Protein AF-A0A6L3XXU3-F1 (afdb_monomer_lite)

Secondary structure (DSSP, 8-state):
--GGGSGGGSPPGGGTTGGGS-HHHHHHHHHHHHHHHHHHHHHTHHHHHHHHHHHHHHHHTT-------SHHHHHHHHHHHHHHHHHH-PPTT--

Structure (mmCIF, N/CA/C/O backbone):
data_AF-A0A6L3XXU3-F1
#
_entry.id   AF-A0A6L3XXU3-F1
#
loop_
_atom_site.group_PDB
_atom_site.id
_atom_site.type_symbol
_atom_site.label_atom_id
_atom_site.label_alt_id
_atom_site.label_comp_id
_atom_site.label_asym_id
_atom_site.label_entity_id
_atom_site.label_seq_id
_atom_site.pdbx_PDB_ins_code
_atom_site.Cartn_x
_atom_site.Cartn_y
_atom_site.Cartn_z
_atom_site.occupancy
_atom_site.B_iso_or_equiv
_atom_site.auth_seq_id
_atom_site.auth_comp_id
_atom_site.auth_asym_id
_atom_site.auth_atom_id
_atom_site.pdbx_PDB_model_num
ATOM 1 N N . MET A 1 1 ? -17.475 1.800 -21.961 1.00 75.56 1 MET A N 1
ATOM 2 C CA . MET A 1 1 ? -16.219 2.279 -21.343 1.00 75.56 1 MET A CA 1
ATOM 3 C C . MET A 1 1 ? -15.072 1.811 -22.224 1.00 75.56 1 MET A C 1
ATOM 5 O O . MET A 1 1 ? -15.093 0.654 -22.620 1.00 75.56 1 MET A O 1
ATOM 9 N N . ASN A 1 2 ? -14.147 2.692 -22.604 1.00 90.75 2 ASN A N 1
ATOM 10 C CA . ASN A 1 2 ? -12.963 2.307 -23.375 1.00 90.75 2 ASN A CA 1
ATOM 11 C C . ASN A 1 2 ? -11.854 1.918 -22.387 1.00 90.75 2 ASN A C 1
ATOM 13 O O . ASN A 1 2 ? -11.412 2.765 -21.617 1.00 90.75 2 ASN A O 1
ATOM 17 N N . LEU A 1 3 ? -11.436 0.650 -22.375 1.00 92.31 3 LEU A N 1
ATOM 18 C CA . LEU A 1 3 ? -10.395 0.183 -21.450 1.00 92.31 3 LEU A CA 1
ATOM 19 C C . LEU A 1 3 ? -9.056 0.883 -21.708 1.00 92.31 3 LEU A C 1
ATOM 21 O O . LEU A 1 3 ? -8.383 1.270 -20.764 1.00 92.31 3 LEU A O 1
ATOM 25 N N . GLY A 1 4 ? -8.720 1.152 -22.973 1.00 91.00 4 GLY A N 1
ATOM 26 C CA . GLY A 1 4 ? -7.443 1.765 -23.349 1.00 91.00 4 GLY A CA 1
ATOM 27 C C . GLY A 1 4 ? -7.268 3.220 -22.902 1.00 91.00 4 GLY A C 1
ATOM 28 O O . GLY A 1 4 ? -6.172 3.755 -23.022 1.00 91.00 4 GLY A O 1
ATOM 29 N N . SER A 1 5 ? -8.322 3.873 -22.396 1.00 91.94 5 SER A N 1
ATOM 30 C CA . SER A 1 5 ? -8.216 5.204 -21.780 1.00 91.94 5 SER A CA 1
ATOM 31 C C . SER A 1 5 ? -8.001 5.166 -20.264 1.00 91.94 5 SER A C 1
ATOM 33 O O . SER A 1 5 ? -7.825 6.219 -19.656 1.00 91.94 5 SER A O 1
ATOM 35 N N . LEU A 1 6 ? -8.064 3.990 -19.631 1.00 95.94 6 LEU A N 1
ATOM 36 C CA . LEU A 1 6 ? -7.808 3.842 -18.200 1.00 95.94 6 LEU A CA 1
ATOM 37 C C . LEU A 1 6 ? -6.301 3.831 -17.955 1.00 95.94 6 LEU A C 1
ATOM 39 O O . LEU A 1 6 ? -5.584 3.065 -18.590 1.00 95.94 6 LEU A O 1
ATOM 43 N N . VAL A 1 7 ? -5.829 4.629 -16.995 1.00 96.12 7 VAL A N 1
ATOM 44 C CA . VAL A 1 7 ? -4.397 4.709 -16.648 1.00 96.12 7 VAL A CA 1
ATOM 45 C C . VAL A 1 7 ? -3.816 3.327 -16.325 1.00 96.12 7 VAL A C 1
ATOM 47 O O . VAL A 1 7 ? -2.712 3.025 -16.769 1.00 96.12 7 VAL A O 1
ATOM 50 N N . SER A 1 8 ? -4.579 2.463 -15.642 1.00 96.19 8 SER A N 1
ATOM 51 C CA . SER A 1 8 ? -4.171 1.090 -15.300 1.00 96.19 8 SER A CA 1
ATOM 52 C C . SER A 1 8 ? -3.858 0.207 -16.509 1.00 96.19 8 SER A C 1
ATOM 54 O O . SER A 1 8 ? -3.092 -0.739 -16.380 1.00 96.19 8 SER A O 1
ATOM 56 N N . GLU A 1 9 ? -4.430 0.522 -17.672 1.00 97.50 9 GLU A N 1
ATOM 57 C CA . GLU A 1 9 ? -4.262 -0.233 -18.917 1.00 97.50 9 GLU A CA 1
ATOM 58 C C . GLU A 1 9 ? -3.248 0.427 -19.869 1.00 97.50 9 GLU A C 1
ATOM 60 O O . GLU A 1 9 ? -2.986 -0.080 -20.962 1.00 97.50 9 GLU A O 1
ATOM 65 N N . THR A 1 10 ? -2.676 1.576 -19.488 1.00 95.25 10 THR A N 1
ATOM 66 C CA . THR A 1 10 ? -1.646 2.254 -20.287 1.00 95.25 10 THR A CA 1
ATOM 67 C C . THR A 1 10 ? -0.260 1.664 -20.037 1.00 95.25 10 THR A C 1
ATOM 69 O O . THR A 1 10 ? 0.054 1.166 -18.959 1.00 95.25 10 THR A O 1
ATOM 72 N N . ARG A 1 11 ? 0.609 1.732 -21.050 1.00 96.56 11 ARG A N 1
ATOM 73 C CA . ARG A 1 11 ? 2.010 1.316 -20.912 1.00 96.56 11 ARG A CA 1
ATOM 74 C C . ARG A 1 11 ? 2.807 2.395 -20.191 1.00 96.56 11 ARG A C 1
ATOM 76 O O . ARG A 1 11 ? 2.725 3.561 -20.566 1.00 96.56 11 ARG A O 1
ATOM 83 N N . ASN A 1 12 ? 3.644 1.996 -19.237 1.00 97.19 12 ASN A N 1
ATOM 84 C CA . ASN A 1 12 ? 4.610 2.897 -18.621 1.00 97.19 12 ASN A CA 1
ATOM 85 C C . ASN A 1 12 ? 5.779 3.170 -19.599 1.00 97.19 12 ASN A C 1
ATOM 87 O O . ASN A 1 12 ? 6.503 2.234 -19.952 1.00 97.19 12 ASN A O 1
ATOM 91 N N . PRO A 1 13 ? 6.010 4.427 -20.029 1.00 97.00 13 PRO A N 1
ATOM 92 C CA . PRO A 1 13 ? 7.097 4.758 -20.952 1.00 97.00 13 PRO A CA 1
ATOM 93 C C . PRO A 1 13 ? 8.502 4.455 -20.408 1.00 97.00 13 PRO A C 1
ATOM 95 O O . PRO A 1 13 ? 9.431 4.289 -21.193 1.00 97.00 13 PRO A O 1
ATOM 98 N N . GLN A 1 14 ? 8.674 4.372 -19.085 1.00 96.50 14 GLN A N 1
ATOM 99 C CA . GLN A 1 14 ? 9.967 4.120 -18.432 1.00 96.50 14 GLN A CA 1
ATOM 100 C C . GLN A 1 14 ? 10.366 2.636 -18.409 1.00 96.50 14 GLN A C 1
ATOM 102 O O . GLN A 1 14 ? 11.454 2.304 -17.941 1.00 96.50 14 GLN A O 1
ATOM 107 N N . THR A 1 15 ? 9.489 1.746 -18.881 1.00 97.38 15 THR A N 1
ATOM 108 C CA . THR A 1 15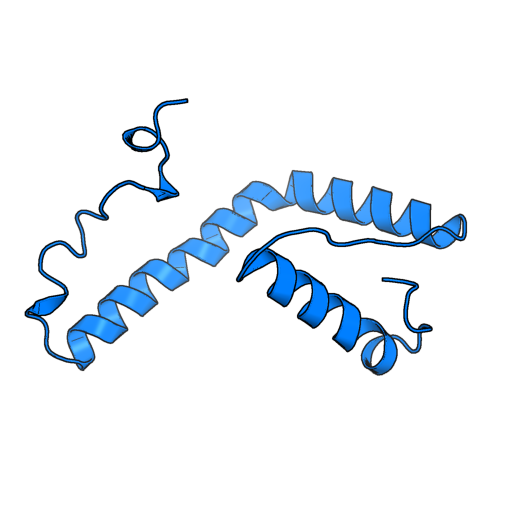 ? 9.682 0.288 -18.854 1.00 97.38 15 THR A CA 1
ATOM 109 C C . THR A 1 15 ? 9.401 -0.344 -20.219 1.00 97.38 15 THR A C 1
ATOM 111 O O . THR A 1 15 ? 8.910 -1.468 -20.306 1.00 97.38 15 THR A O 1
ATOM 114 N N . MET A 1 16 ? 9.632 0.395 -21.307 1.00 98.00 16 MET A N 1
ATOM 115 C CA . MET A 1 16 ? 9.355 -0.086 -22.668 1.00 98.00 16 MET A CA 1
ATOM 116 C C . MET A 1 16 ? 10.334 -1.172 -23.134 1.00 98.00 16 MET A C 1
ATOM 118 O O . MET A 1 16 ? 10.013 -1.890 -24.077 1.00 98.00 16 MET A O 1
ATOM 122 N N . ASP A 1 17 ? 11.478 -1.283 -22.462 1.00 97.88 17 ASP A N 1
ATOM 123 C CA . ASP A 1 17 ? 12.607 -2.191 -22.689 1.00 97.88 17 ASP A CA 1
ATOM 124 C C . ASP A 1 17 ? 12.793 -3.216 -21.551 1.00 97.88 17 ASP A C 1
ATOM 126 O O . ASP A 1 17 ? 13.846 -3.840 -21.437 1.00 97.88 17 ASP A O 1
ATOM 130 N N . LEU A 1 18 ? 11.788 -3.371 -20.679 1.00 97.81 18 LEU A N 1
ATOM 131 C CA . LEU A 1 18 ? 11.890 -4.115 -19.417 1.00 97.81 18 LEU A CA 1
ATOM 132 C C . LEU A 1 18 ? 12.362 -5.572 -19.586 1.00 97.81 18 LEU A C 1
ATOM 134 O O . LEU A 1 18 ? 13.042 -6.100 -18.710 1.00 97.81 18 LEU A O 1
ATOM 138 N N . ASP A 1 19 ? 12.008 -6.216 -20.697 1.00 97.81 19 ASP A N 1
ATOM 139 C CA . ASP A 1 19 ? 12.345 -7.601 -21.041 1.00 97.81 19 ASP A CA 1
ATOM 140 C C . ASP A 1 19 ? 13.797 -7.799 -21.512 1.00 97.81 19 ASP A C 1
ATOM 142 O O . ASP A 1 19 ? 14.268 -8.934 -21.571 1.00 97.81 19 ASP A O 1
ATOM 146 N N . ALA A 1 20 ? 14.518 -6.714 -21.807 1.00 98.19 2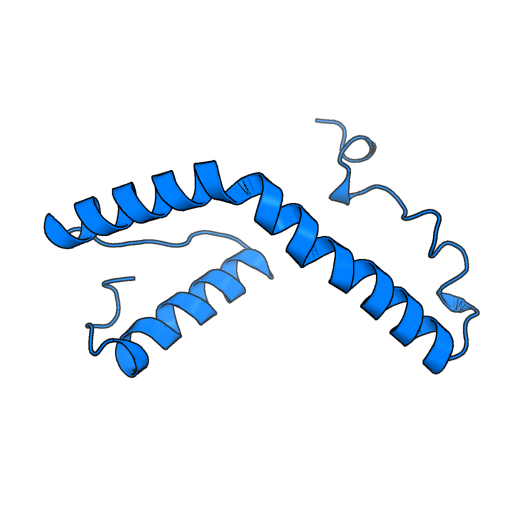0 ALA A N 1
ATOM 147 C CA . ALA A 1 20 ? 15.920 -6.736 -22.228 1.00 98.19 20 ALA A CA 1
ATOM 148 C C . ALA A 1 20 ? 16.910 -6.356 -21.109 1.00 98.19 20 ALA A C 1
ATOM 150 O O . ALA A 1 20 ? 18.124 -6.434 -21.309 1.00 98.19 20 ALA A O 1
ATOM 151 N N . LEU A 1 21 ? 16.411 -5.929 -19.945 1.00 98.25 21 LEU A N 1
ATOM 152 C CA . LEU A 1 21 ? 17.234 -5.469 -18.827 1.00 98.25 21 LEU A CA 1
ATOM 153 C C . LEU A 1 21 ? 17.913 -6.625 -18.085 1.00 98.25 21 LEU A C 1
ATOM 155 O O . LEU A 1 21 ? 17.380 -7.732 -17.981 1.00 98.25 21 LEU A O 1
ATOM 159 N N . SER A 1 22 ? 19.066 -6.346 -17.470 1.00 98.69 22 SER A N 1
ATOM 160 C CA . SER A 1 22 ? 19.596 -7.239 -16.438 1.00 98.69 22 SER A CA 1
ATOM 161 C C . SER A 1 22 ? 18.655 -7.285 -15.229 1.00 98.69 22 SER A C 1
ATOM 163 O O . SER A 1 22 ? 17.905 -6.344 -14.958 1.00 98.69 22 SER A O 1
ATOM 165 N N . THR A 1 23 ? 18.733 -8.351 -14.429 1.00 98.62 23 THR A N 1
ATOM 166 C CA . THR A 1 23 ? 17.893 -8.489 -13.228 1.00 98.62 23 THR A CA 1
ATOM 167 C C . THR A 1 23 ? 18.046 -7.309 -12.266 1.00 98.62 23 THR A C 1
ATOM 169 O O . THR A 1 23 ? 17.055 -6.868 -11.691 1.00 98.62 23 THR A O 1
ATOM 172 N N . LEU A 1 24 ? 19.264 -6.768 -12.106 1.00 98.75 24 LEU A N 1
ATOM 173 C CA . LEU A 1 24 ? 19.510 -5.618 -11.232 1.00 98.75 24 LEU A CA 1
ATOM 174 C C . LEU A 1 24 ? 18.821 -4.351 -11.756 1.00 98.75 24 LEU A C 1
ATOM 176 O O . LEU A 1 24 ? 18.214 -3.610 -10.986 1.00 98.75 24 LEU A O 1
ATOM 180 N N . GLU A 1 25 ? 18.895 -4.092 -13.058 1.00 98.56 25 GLU A N 1
ATOM 181 C CA . GLU A 1 25 ? 18.215 -2.950 -13.677 1.00 98.56 25 GLU A CA 1
ATOM 182 C C . GLU A 1 25 ? 16.694 -3.090 -13.587 1.00 98.56 25 GLU A C 1
ATOM 184 O O . GLU A 1 25 ? 16.017 -2.121 -13.246 1.00 98.56 25 GLU A O 1
ATOM 189 N N . LEU A 1 26 ? 16.165 -4.298 -13.802 1.00 98.50 26 LEU A N 1
ATOM 190 C CA . LEU A 1 26 ? 14.740 -4.603 -13.689 1.00 98.50 26 LEU A CA 1
ATOM 191 C C . LEU A 1 26 ? 14.209 -4.315 -12.279 1.00 98.50 26 LEU A C 1
ATOM 193 O O . LEU A 1 26 ? 13.236 -3.573 -12.133 1.00 98.50 26 LEU A O 1
ATOM 197 N N . VAL A 1 27 ? 14.856 -4.831 -11.228 1.00 98.56 27 VAL A N 1
ATOM 198 C CA . VAL A 1 27 ? 14.392 -4.575 -9.849 1.00 98.56 27 VAL A CA 1
ATOM 199 C C . VAL A 1 27 ? 14.590 -3.116 -9.434 1.00 98.56 27 VAL A C 1
ATOM 201 O O . VAL A 1 27 ? 13.770 -2.584 -8.690 1.00 98.56 27 VAL A O 1
ATOM 204 N N . ASN A 1 28 ? 15.608 -2.429 -9.965 1.00 98.44 28 ASN A N 1
ATOM 205 C CA . ASN A 1 28 ? 15.760 -0.986 -9.771 1.00 98.44 28 ASN A CA 1
ATOM 206 C C . ASN A 1 28 ? 14.615 -0.200 -10.426 1.00 98.44 28 ASN A C 1
ATOM 208 O O . ASN A 1 28 ? 14.115 0.749 -9.826 1.00 98.44 28 ASN A O 1
ATOM 212 N N . ARG A 1 29 ? 14.160 -0.590 -11.626 1.00 98.19 29 ARG A N 1
ATOM 213 C CA . ARG A 1 29 ? 12.991 0.027 -12.280 1.00 98.19 29 ARG A CA 1
ATOM 214 C C . ARG A 1 29 ? 11.718 -0.181 -11.465 1.00 98.19 29 ARG A C 1
ATOM 216 O O . ARG A 1 29 ? 10.962 0.772 -11.306 1.00 98.19 29 ARG A O 1
ATOM 223 N N . PHE A 1 30 ? 11.502 -1.376 -10.915 1.00 98.31 30 PHE A N 1
ATOM 224 C CA . PHE A 1 30 ? 10.357 -1.642 -10.033 1.00 98.31 30 PHE A CA 1
ATOM 225 C C . PHE A 1 30 ? 10.406 -0.783 -8.776 1.00 98.31 30 PHE A C 1
ATOM 227 O O . PHE A 1 30 ? 9.464 -0.042 -8.510 1.00 98.31 30 PHE A O 1
ATOM 234 N N . ASN A 1 31 ? 11.542 -0.776 -8.079 1.00 98.50 31 ASN A N 1
ATOM 235 C CA . ASN A 1 31 ? 11.681 0.005 -6.858 1.00 98.50 31 ASN A CA 1
ATOM 236 C C . ASN A 1 31 ? 11.498 1.513 -7.100 1.00 98.50 31 ASN A C 1
ATOM 238 O O . ASN A 1 31 ? 10.870 2.188 -6.290 1.00 98.50 31 ASN A O 1
ATOM 242 N N . GLN A 1 32 ? 11.974 2.038 -8.236 1.00 98.06 32 GLN A N 1
ATOM 243 C CA . GLN A 1 32 ? 11.721 3.426 -8.636 1.00 98.06 32 GLN A CA 1
ATOM 244 C C . GLN A 1 32 ? 10.219 3.733 -8.721 1.00 98.06 32 GLN A C 1
ATOM 246 O O . GLN A 1 32 ? 9.798 4.770 -8.214 1.00 98.06 32 GLN A O 1
ATOM 251 N N . GLN A 1 33 ? 9.407 2.842 -9.301 1.00 98.06 33 GLN A N 1
ATOM 252 C CA . GLN A 1 33 ? 7.950 3.022 -9.346 1.00 98.06 33 GLN A CA 1
ATOM 253 C C . GLN A 1 33 ? 7.308 2.873 -7.961 1.0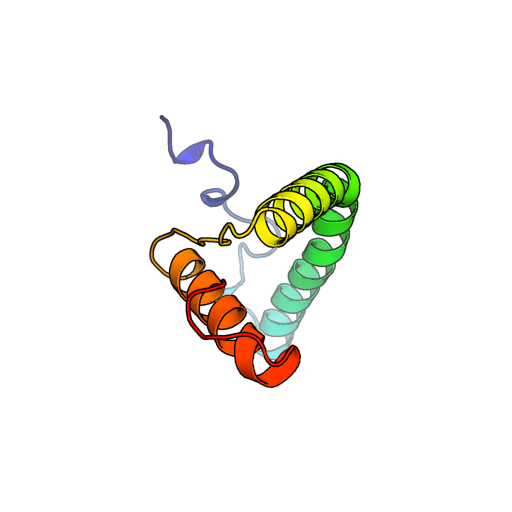0 98.06 33 GLN A C 1
ATOM 255 O O . GLN A 1 33 ? 6.424 3.657 -7.621 1.00 98.06 33 GLN A O 1
ATOM 260 N N . ASP A 1 34 ? 7.787 1.941 -7.132 1.00 98.44 34 ASP A N 1
ATOM 261 C CA . ASP A 1 34 ? 7.268 1.739 -5.772 1.00 98.44 34 ASP A CA 1
ATOM 262 C C . ASP A 1 34 ? 7.387 3.009 -4.917 1.00 98.44 34 ASP A C 1
ATOM 264 O O . ASP A 1 34 ? 6.478 3.329 -4.149 1.00 98.44 34 ASP A O 1
ATOM 268 N N . THR A 1 35 ? 8.463 3.791 -5.083 1.00 97.56 35 THR A N 1
ATOM 269 C CA . THR A 1 35 ? 8.625 5.058 -4.342 1.00 97.56 35 THR A CA 1
ATOM 270 C C . THR A 1 35 ? 7.494 6.059 -4.593 1.00 97.56 35 THR A C 1
ATOM 272 O O . THR A 1 35 ? 7.174 6.863 -3.714 1.00 97.56 35 THR A O 1
ATOM 275 N N . LEU A 1 36 ? 6.848 5.992 -5.761 1.00 98.06 36 LEU A N 1
ATOM 276 C CA . LEU A 1 36 ? 5.759 6.892 -6.136 1.00 98.06 36 LEU A CA 1
ATOM 277 C C . LEU A 1 36 ? 4.464 6.575 -5.380 1.00 98.06 36 LEU A C 1
ATOM 279 O O . LEU A 1 36 ? 3.635 7.464 -5.193 1.00 98.06 36 LEU A O 1
ATOM 283 N N . VAL A 1 37 ? 4.298 5.341 -4.892 1.00 98.12 37 VAL A N 1
ATOM 284 C CA . VAL A 1 37 ? 3.079 4.906 -4.193 1.00 98.12 37 VAL A CA 1
ATOM 285 C C . VAL A 1 37 ? 2.859 5.721 -2.923 1.00 98.12 37 VAL A C 1
ATOM 287 O O . VAL A 1 37 ? 1.760 6.220 -2.695 1.00 98.12 37 VAL A O 1
ATOM 290 N N . ALA A 1 38 ? 3.904 5.929 -2.119 1.00 97.81 38 ALA A N 1
ATOM 291 C CA . ALA A 1 38 ? 3.796 6.721 -0.894 1.00 97.81 38 ALA A CA 1
ATOM 292 C C . ALA A 1 38 ? 3.417 8.185 -1.179 1.00 97.81 38 ALA A C 1
ATOM 294 O O . ALA A 1 38 ? 2.671 8.796 -0.412 1.00 97.81 38 ALA A O 1
ATOM 295 N N . LEU A 1 39 ? 3.899 8.739 -2.298 1.00 98.31 39 LEU A N 1
ATOM 296 C CA . LEU A 1 39 ? 3.537 10.085 -2.739 1.00 98.31 39 LEU A CA 1
ATOM 297 C C . LEU A 1 39 ? 2.060 10.150 -3.146 1.00 98.31 39 LEU A C 1
ATOM 299 O O . LEU A 1 39 ? 1.359 11.048 -2.693 1.00 98.31 39 LEU A O 1
ATOM 303 N N . ALA A 1 40 ? 1.567 9.167 -3.902 1.00 98.25 40 ALA A N 1
ATOM 304 C CA . ALA A 1 40 ? 0.156 9.090 -4.281 1.00 98.25 40 ALA A CA 1
ATOM 305 C C . ALA A 1 40 ? -0.765 8.910 -3.060 1.00 98.25 40 ALA A C 1
ATOM 307 O O . ALA A 1 40 ? -1.786 9.583 -2.942 1.00 98.25 40 ALA A O 1
ATOM 308 N N . VAL A 1 41 ? -0.388 8.063 -2.095 1.00 98.31 41 VAL A N 1
ATOM 309 C CA . VAL A 1 41 ? -1.153 7.883 -0.847 1.00 98.31 41 VAL A CA 1
ATOM 310 C C . VAL A 1 41 ? -1.229 9.189 -0.058 1.00 98.31 41 VAL A C 1
ATOM 312 O O . VAL A 1 41 ? -2.297 9.531 0.452 1.00 98.31 41 VAL A O 1
ATOM 315 N N . LYS A 1 42 ? -0.134 9.960 -0.002 1.00 98.56 42 LYS A N 1
ATOM 316 C CA . LYS A 1 42 ? -0.103 11.265 0.675 1.00 98.56 42 LYS A CA 1
ATOM 317 C C . LYS A 1 42 ? -1.168 12.224 0.133 1.00 98.56 42 LYS A C 1
ATOM 319 O O . LYS A 1 42 ? -1.742 12.989 0.906 1.00 98.56 42 LYS A O 1
ATOM 324 N N . GLU A 1 43 ? -1.443 12.180 -1.165 1.00 98.50 43 GLU A N 1
ATOM 325 C CA . GLU A 1 43 ? -2.457 13.029 -1.801 1.00 98.50 43 GLU A CA 1
ATOM 326 C C . GLU A 1 43 ? -3.890 12.645 -1.397 1.00 98.50 43 GLU A C 1
ATOM 328 O O . GLU A 1 43 ? -4.767 13.501 -1.405 1.00 98.50 43 GLU A O 1
ATOM 333 N N . THR A 1 44 ? -4.118 11.399 -0.970 1.00 98.44 44 THR A N 1
ATOM 334 C CA . THR A 1 44 ? -5.441 10.877 -0.567 1.00 98.44 44 THR A CA 1
ATOM 335 C C . THR A 1 44 ? -5.750 10.992 0.928 1.00 98.44 44 THR A C 1
ATOM 337 O O . THR A 1 44 ? -6.818 10.571 1.375 1.00 98.44 44 THR A O 1
ATOM 340 N N . LEU A 1 45 ? -4.830 11.534 1.735 1.00 98.69 45 LEU A N 1
ATOM 341 C CA . LEU A 1 45 ? -4.987 11.579 3.194 1.00 98.69 45 LEU A CA 1
ATOM 342 C C . LEU A 1 45 ? -6.279 12.269 3.676 1.00 98.69 45 LEU A C 1
ATOM 344 O O . LEU A 1 45 ? -6.858 11.770 4.643 1.00 98.69 45 LEU A O 1
ATOM 348 N N . PRO A 1 46 ? -6.781 13.357 3.050 1.00 98.62 46 PRO A N 1
ATOM 349 C CA . PRO A 1 46 ? -8.054 13.956 3.456 1.00 98.62 46 PRO A CA 1
ATOM 350 C C . PRO A 1 46 ? -9.253 13.007 3.302 1.00 98.62 46 PRO A C 1
ATOM 352 O O . PRO A 1 46 ? -10.155 13.003 4.140 1.00 98.62 46 PRO A O 1
ATOM 355 N N . GLU A 1 47 ? -9.285 12.196 2.249 1.00 98.75 47 GLU A N 1
ATOM 356 C CA . GLU A 1 47 ? -10.339 11.213 1.979 1.00 98.75 47 GLU A CA 1
ATOM 357 C C . GLU A 1 47 ? -10.195 9.986 2.876 1.00 98.75 47 GLU A C 1
ATOM 359 O O . GLU A 1 47 ? -11.190 9.509 3.424 1.00 98.75 47 GLU A O 1
ATOM 364 N N . VAL A 1 48 ? -8.962 9.515 3.080 1.00 98.69 48 VAL A N 1
ATOM 365 C CA . VAL A 1 48 ? -8.661 8.426 4.017 1.00 98.69 48 VAL A CA 1
ATOM 366 C C . VAL A 1 48 ? -9.094 8.807 5.432 1.00 98.69 48 VAL A C 1
ATOM 368 O O . VAL A 1 48 ? -9.745 8.004 6.092 1.00 98.69 48 VAL A O 1
ATOM 371 N N . ALA A 1 49 ? -8.827 10.038 5.881 1.00 98.88 49 ALA A N 1
ATOM 372 C CA . ALA A 1 49 ? -9.269 10.516 7.192 1.00 98.88 49 ALA A CA 1
ATOM 373 C C . ALA A 1 49 ? -10.798 10.440 7.347 1.00 98.88 49 ALA A C 1
ATOM 375 O O . ALA A 1 49 ? -11.289 9.882 8.325 1.00 98.88 49 ALA A O 1
ATOM 376 N N . LYS A 1 50 ? -11.559 10.891 6.339 1.00 98.81 50 LYS A N 1
ATOM 377 C CA . LYS A 1 50 ? -13.031 10.784 6.343 1.00 98.81 50 LYS A CA 1
ATOM 378 C C . LYS A 1 50 ? -13.507 9.332 6.420 1.00 98.81 50 LYS A C 1
ATOM 380 O O . LYS A 1 50 ? -14.485 9.045 7.106 1.00 98.81 50 LYS A O 1
ATOM 385 N N . ALA A 1 51 ? -12.840 8.421 5.709 1.00 98.62 51 ALA A N 1
ATOM 386 C CA . ALA A 1 51 ? -13.173 7.000 5.739 1.00 98.62 51 ALA A CA 1
ATOM 387 C C . ALA A 1 51 ? -12.888 6.377 7.114 1.00 98.62 51 ALA A C 1
ATOM 389 O O . ALA A 1 51 ? -13.707 5.605 7.610 1.00 98.62 51 ALA A O 1
ATOM 390 N N . VAL A 1 52 ? -11.771 6.747 7.747 1.00 98.75 52 VAL A N 1
ATOM 391 C CA . VAL A 1 52 ? -11.412 6.309 9.105 1.00 98.75 52 VAL A CA 1
ATOM 392 C C . VAL A 1 52 ? -12.432 6.805 10.129 1.00 98.75 52 VAL A C 1
ATOM 394 O O . VAL A 1 52 ? -12.903 6.003 10.934 1.00 98.75 52 VAL A O 1
ATOM 397 N N . ASP A 1 53 ? -12.826 8.079 10.072 1.00 98.81 53 ASP A N 1
ATOM 398 C CA . ASP A 1 53 ? -13.829 8.641 10.985 1.00 98.81 53 ASP A CA 1
ATOM 399 C C . ASP A 1 53 ? -15.172 7.906 10.851 1.00 98.81 53 ASP A C 1
ATOM 401 O O . ASP A 1 53 ? -15.743 7.448 11.844 1.00 98.81 53 ASP A O 1
ATOM 405 N N . ALA A 1 54 ? -15.637 7.694 9.615 1.00 98.75 54 ALA A N 1
ATOM 406 C CA . ALA A 1 54 ? -16.872 6.959 9.349 1.00 98.75 54 ALA A CA 1
ATOM 407 C C . ALA A 1 54 ? -16.802 5.493 9.815 1.00 98.75 54 ALA A C 1
ATOM 409 O O . ALA A 1 54 ? -17.767 4.973 10.379 1.00 98.75 54 ALA A O 1
ATOM 410 N N . ALA A 1 55 ? -15.664 4.824 9.608 1.00 98.44 55 ALA A N 1
ATOM 411 C CA . ALA A 1 55 ? -15.437 3.458 10.072 1.00 98.44 55 ALA A CA 1
ATOM 412 C C . ALA A 1 55 ? -15.450 3.374 11.606 1.00 98.44 55 ALA A C 1
ATOM 414 O O . ALA A 1 55 ? -16.104 2.498 12.176 1.00 98.44 55 ALA A O 1
ATOM 415 N N . ALA A 1 56 ? -14.779 4.307 12.284 1.00 98.44 56 ALA A N 1
ATOM 416 C CA . ALA A 1 56 ? -14.749 4.371 13.739 1.00 98.44 56 ALA A CA 1
ATOM 417 C C . ALA A 1 56 ? -16.149 4.597 14.324 1.00 98.44 56 ALA A C 1
ATOM 419 O O . ALA A 1 56 ? -16.522 3.937 15.296 1.00 98.44 56 ALA A O 1
ATOM 420 N N . ASP A 1 57 ? -16.941 5.488 13.730 1.00 98.69 57 ASP A N 1
ATOM 421 C CA . ASP A 1 57 ? -18.312 5.745 14.172 1.00 98.69 57 ASP A CA 1
ATOM 422 C C . ASP A 1 57 ? -19.230 4.540 13.932 1.00 98.69 57 ASP A C 1
ATOM 424 O O . ASP A 1 57 ? -20.008 4.179 14.819 1.00 98.69 57 ASP A O 1
ATOM 428 N N . ALA A 1 58 ? -19.086 3.847 12.798 1.00 98.56 58 ALA A N 1
ATOM 429 C CA . ALA A 1 58 ? -19.814 2.608 12.527 1.00 98.56 58 ALA A CA 1
ATOM 430 C C . ALA A 1 58 ? -19.492 1.516 13.559 1.00 98.56 58 ALA A C 1
ATOM 432 O O . ALA A 1 58 ? -20.404 0.876 14.081 1.00 98.56 58 ALA A O 1
ATOM 433 N N . LEU A 1 59 ? -18.215 1.332 13.900 1.00 98.00 59 LEU A N 1
ATOM 434 C CA . LEU A 1 59 ? -17.786 0.357 14.907 1.00 98.00 59 LEU A CA 1
ATOM 435 C C . LEU A 1 59 ? -18.302 0.712 16.309 1.00 98.00 59 LEU A C 1
ATOM 437 O O . LEU A 1 59 ? -18.818 -0.161 17.008 1.00 98.00 59 LEU A O 1
ATOM 441 N N . LYS A 1 60 ? -18.249 1.990 16.714 1.00 98.00 60 LYS A N 1
ATOM 442 C CA . LYS A 1 60 ? -18.817 2.458 17.998 1.00 98.00 60 LYS A CA 1
ATOM 443 C C . LYS A 1 60 ? -20.325 2.231 18.085 1.00 98.00 60 LYS A C 1
ATOM 445 O O . LYS A 1 60 ? -20.836 1.952 19.166 1.00 98.00 60 LYS A O 1
ATOM 450 N N . ALA A 1 61 ? -21.029 2.334 16.961 1.00 98.38 61 ALA A N 1
ATOM 451 C CA . ALA A 1 61 ? -22.459 2.057 16.870 1.00 98.38 61 ALA A CA 1
ATOM 452 C C . ALA A 1 61 ? -22.799 0.549 16.859 1.00 98.38 61 ALA A C 1
ATOM 454 O O . ALA A 1 61 ? -23.967 0.192 16.709 1.00 98.38 61 ALA A O 1
ATOM 455 N N . GLY A 1 62 ? -21.811 -0.342 17.012 1.00 97.75 62 GLY A N 1
ATOM 456 C CA . GLY A 1 62 ? -21.998 -1.798 16.971 1.00 97.75 62 GLY A CA 1
ATOM 457 C C . GLY A 1 62 ? -22.075 -2.377 15.555 1.00 97.75 62 GLY A C 1
ATOM 458 O O . GLY A 1 62 ? -22.525 -3.508 15.373 1.00 97.75 62 GLY A O 1
ATOM 459 N N . GLY A 1 63 ? -21.673 -1.599 14.548 1.00 98.19 63 GLY A N 1
ATOM 460 C CA . GLY A 1 63 ? -21.548 -2.032 13.163 1.00 98.19 63 GLY A CA 1
ATOM 461 C C . GLY A 1 63 ? -20.287 -2.857 12.900 1.00 98.19 63 GLY A C 1
ATOM 462 O O . GLY A 1 63 ? -19.572 -3.271 13.811 1.00 98.19 63 GLY A O 1
ATOM 463 N N . ARG A 1 64 ? -20.027 -3.101 11.614 1.00 98.25 64 ARG A N 1
ATOM 464 C CA . ARG A 1 64 ? -18.871 -3.856 11.113 1.00 98.25 64 ARG A CA 1
ATOM 465 C C . ARG A 1 64 ? -18.240 -3.129 9.937 1.00 98.25 64 ARG A C 1
ATOM 467 O O . ARG A 1 64 ? -18.946 -2.424 9.213 1.00 98.25 64 ARG A O 1
ATOM 474 N N . ILE A 1 65 ? -16.955 -3.364 9.714 1.00 98.38 65 ILE A N 1
ATOM 475 C CA . ILE A 1 65 ? -16.278 -3.001 8.467 1.00 98.38 65 ILE A CA 1
ATOM 476 C C . ILE A 1 65 ? -16.311 -4.220 7.551 1.00 98.38 65 ILE A C 1
ATOM 478 O O . ILE A 1 65 ? -16.181 -5.339 8.023 1.00 98.38 65 ILE A O 1
ATOM 482 N N . ILE A 1 66 ? -16.576 -4.022 6.260 1.00 98.25 66 ILE A N 1
ATOM 483 C CA . ILE A 1 66 ? -16.645 -5.112 5.284 1.00 98.25 66 ILE A CA 1
ATOM 484 C C . ILE A 1 66 ? -15.859 -4.694 4.047 1.00 98.25 66 ILE A C 1
ATOM 486 O O . ILE A 1 66 ? -16.261 -3.773 3.333 1.00 98.25 66 ILE A O 1
ATOM 490 N N . TYR A 1 67 ? -14.766 -5.398 3.767 1.00 98.31 67 TYR A N 1
ATOM 491 C CA . TYR A 1 67 ? -14.052 -5.272 2.500 1.00 98.31 67 TYR A CA 1
ATOM 492 C C . TYR A 1 67 ? -14.681 -6.163 1.429 1.00 98.31 67 TYR A C 1
ATOM 494 O O . TYR A 1 67 ? -15.075 -7.299 1.689 1.00 98.31 67 TYR A O 1
ATOM 502 N N . MET A 1 68 ? -14.755 -5.665 0.194 1.00 98.06 68 MET A N 1
ATOM 503 C CA . MET A 1 68 ? -15.326 -6.405 -0.930 1.00 98.06 68 MET A CA 1
ATOM 504 C C . MET A 1 68 ? -14.533 -6.137 -2.209 1.00 98.06 68 MET A C 1
ATOM 506 O O . MET A 1 68 ? -14.285 -4.989 -2.568 1.00 98.06 68 MET A O 1
ATOM 510 N N . GLY A 1 69 ? -14.151 -7.200 -2.918 1.00 97.69 69 GLY A N 1
ATOM 511 C CA . GLY A 1 69 ? -13.390 -7.098 -4.161 1.00 97.69 69 GLY A CA 1
ATOM 512 C C . GLY A 1 69 ? -13.076 -8.458 -4.783 1.00 97.69 69 GLY A C 1
ATOM 513 O O . GLY A 1 69 ? -13.360 -9.503 -4.202 1.00 97.69 69 GLY A O 1
ATOM 514 N N . ALA A 1 70 ? -12.467 -8.440 -5.969 1.00 98.25 70 ALA A N 1
ATOM 515 C CA . ALA A 1 70 ? -12.024 -9.631 -6.695 1.00 98.25 70 ALA A CA 1
ATOM 516 C C . ALA A 1 70 ? -10.492 -9.658 -6.839 1.00 98.25 70 ALA A C 1
ATOM 518 O O . ALA A 1 70 ? -9.825 -8.634 -6.681 1.00 98.25 70 ALA A O 1
ATOM 519 N N . GLY A 1 71 ? -9.926 -10.830 -7.146 1.00 98.19 71 GLY A N 1
ATOM 520 C CA . GLY A 1 71 ? -8.495 -10.983 -7.432 1.00 98.19 71 GLY A CA 1
ATOM 521 C C . GLY A 1 71 ? -7.590 -10.463 -6.308 1.00 98.19 71 GLY A C 1
ATOM 522 O O . GLY A 1 71 ? -7.825 -10.749 -5.134 1.00 98.19 71 GLY A O 1
ATOM 523 N N . THR A 1 72 ? -6.550 -9.708 -6.670 1.00 97.94 72 THR A N 1
ATOM 524 C CA . THR A 1 72 ? -5.591 -9.124 -5.716 1.00 97.94 72 THR A CA 1
ATOM 525 C C . THR A 1 72 ? -6.273 -8.213 -4.698 1.00 97.94 72 THR A C 1
ATOM 527 O O . THR A 1 72 ? -6.025 -8.362 -3.506 1.00 97.94 72 THR A O 1
ATOM 530 N N . SER A 1 73 ? -7.184 -7.335 -5.130 1.00 98.00 73 SER A N 1
ATOM 531 C CA . SER A 1 73 ? -7.882 -6.402 -4.234 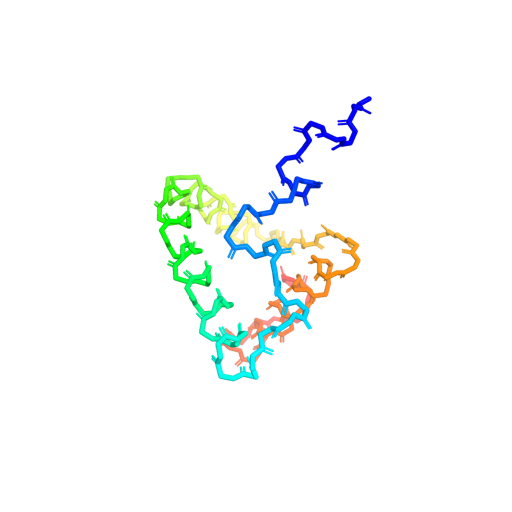1.00 98.00 73 SER A CA 1
ATOM 532 C C . SER A 1 73 ? -8.714 -7.127 -3.175 1.00 98.00 73 SER A C 1
ATOM 534 O O . SER A 1 73 ? -8.654 -6.776 -2.002 1.00 98.00 73 SER A O 1
ATOM 536 N N . GLY A 1 74 ? -9.440 -8.183 -3.563 1.00 98.25 74 GLY A N 1
ATOM 537 C CA . GLY A 1 74 ? -10.204 -8.994 -2.610 1.00 98.25 74 GLY A CA 1
ATOM 538 C C . GLY A 1 74 ? -9.308 -9.706 -1.591 1.00 98.25 74 GLY A C 1
ATOM 539 O O . GLY A 1 74 ? -9.613 -9.718 -0.401 1.00 98.25 74 GLY A O 1
ATOM 540 N N . ARG A 1 75 ? -8.168 -10.252 -2.036 1.00 98.44 75 ARG A N 1
ATOM 541 C CA . ARG A 1 75 ? -7.209 -10.924 -1.141 1.00 98.44 75 ARG A CA 1
ATOM 542 C C . ARG A 1 75 ? -6.527 -9.959 -0.171 1.00 98.44 75 ARG A C 1
ATOM 544 O O . ARG A 1 75 ? -6.299 -10.355 0.963 1.00 98.44 75 ARG A O 1
ATOM 551 N N . LEU A 1 76 ? -6.242 -8.719 -0.580 1.00 98.56 76 LEU A N 1
ATOM 552 C CA . LEU A 1 76 ? -5.722 -7.685 0.325 1.00 98.56 76 LEU A CA 1
ATOM 553 C C . LEU A 1 76 ? -6.741 -7.305 1.408 1.00 98.56 76 LEU A C 1
ATOM 555 O O . LEU A 1 76 ? -6.354 -7.132 2.556 1.00 98.56 76 LEU A O 1
ATOM 559 N N . GLY A 1 77 ? -8.036 -7.258 1.076 1.00 98.25 77 GLY A N 1
ATOM 560 C CA . GLY A 1 77 ? -9.088 -7.075 2.082 1.00 98.25 77 GLY A CA 1
ATOM 561 C C . GLY A 1 77 ? -9.143 -8.226 3.093 1.00 98.25 77 GLY A C 1
ATOM 562 O O . GLY A 1 77 ? -9.227 -7.993 4.293 1.00 98.25 77 GLY A O 1
ATOM 563 N N . VAL A 1 78 ? -9.036 -9.477 2.628 1.00 98.19 78 VAL A N 1
ATOM 564 C CA . VAL A 1 78 ? -8.964 -10.647 3.525 1.00 98.19 78 VAL A CA 1
ATOM 565 C C . VAL A 1 78 ? -7.715 -10.603 4.410 1.00 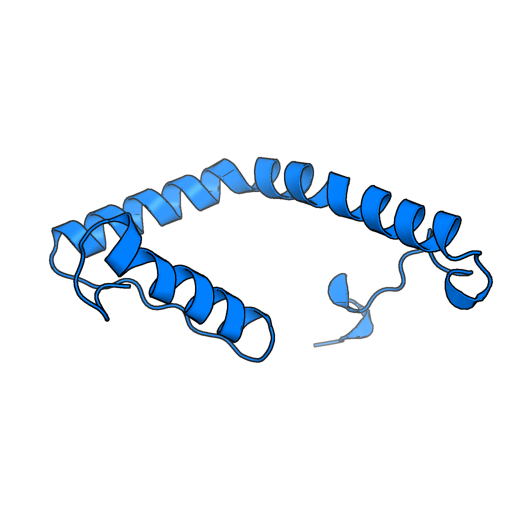98.19 78 VAL A C 1
ATOM 567 O O . VAL A 1 78 ? -7.809 -10.935 5.588 1.00 98.19 78 VAL A O 1
ATOM 570 N N . LEU A 1 79 ? -6.568 -10.196 3.855 1.00 98.44 79 LEU A N 1
ATOM 571 C CA . LEU A 1 79 ? -5.316 -10.050 4.597 1.00 98.44 79 LEU A CA 1
ATOM 572 C C . LEU A 1 79 ? -5.490 -9.072 5.769 1.00 98.44 79 LEU A C 1
ATOM 574 O O . LEU A 1 79 ? -5.298 -9.481 6.911 1.00 98.44 79 LEU A O 1
ATOM 578 N N . ASP A 1 80 ? -5.952 -7.849 5.502 1.00 98.44 80 ASP A N 1
ATOM 579 C CA . ASP A 1 80 ? -6.155 -6.815 6.530 1.00 98.44 80 ASP A CA 1
ATOM 580 C C . ASP A 1 80 ? -7.163 -7.250 7.613 1.00 98.44 80 ASP A C 1
ATOM 582 O O . ASP A 1 80 ? -6.875 -7.202 8.812 1.00 98.44 80 ASP A O 1
ATOM 586 N N . ALA A 1 81 ? -8.317 -7.791 7.204 1.00 98.12 81 ALA A N 1
ATOM 587 C CA . ALA A 1 81 ? -9.330 -8.284 8.139 1.00 98.12 81 ALA A CA 1
ATOM 588 C C . ALA A 1 81 ? -8.800 -9.422 9.033 1.00 98.12 81 ALA A C 1
ATOM 590 O O . ALA A 1 81 ? -9.119 -9.485 10.222 1.00 98.12 81 ALA A O 1
ATOM 591 N N . SER A 1 82 ? -7.959 -10.312 8.489 1.00 97.75 82 SER A N 1
ATOM 592 C CA . SER A 1 82 ? -7.378 -11.433 9.242 1.00 97.75 82 SER A CA 1
ATOM 593 C C . SER A 1 82 ? -6.371 -11.000 10.310 1.00 97.75 82 SER A C 1
ATOM 595 O O . SER A 1 82 ? -6.198 -11.696 11.312 1.00 97.75 82 SER A O 1
ATOM 597 N N . GLU A 1 83 ? -5.740 -9.840 10.133 1.00 98.44 83 GLU A N 1
ATOM 598 C CA . GLU A 1 83 ? -4.765 -9.285 11.072 1.00 98.44 83 GLU A CA 1
ATOM 599 C C . GLU A 1 83 ? -5.435 -8.516 12.221 1.00 98.44 83 GLU A C 1
ATOM 601 O O . GLU A 1 83 ? -4.830 -8.343 13.283 1.00 98.44 83 GLU A O 1
ATOM 606 N N . CYS A 1 84 ? -6.703 -8.115 12.078 1.00 98.31 84 CYS A N 1
ATOM 607 C CA . CYS A 1 84 ? -7.416 -7.343 13.097 1.00 98.31 84 CYS A CA 1
ATOM 608 C C . CYS A 1 84 ? -7.600 -8.096 14.436 1.00 98.31 84 CYS A C 1
ATOM 610 O O . CYS A 1 84 ? -7.262 -7.523 15.479 1.00 98.31 84 CYS A O 1
ATOM 612 N N . PRO A 1 85 ? -8.075 -9.361 14.478 1.00 98.25 85 PRO A N 1
ATOM 613 C CA . PRO A 1 85 ? -8.218 -10.106 15.731 1.00 98.25 85 PRO A CA 1
ATOM 614 C C . PRO A 1 85 ? -6.919 -10.269 16.539 1.00 98.25 85 PRO A C 1
ATOM 616 O O . PRO A 1 85 ? -6.934 -9.927 17.724 1.00 98.25 85 PRO A O 1
ATOM 619 N N . PRO A 1 86 ? -5.788 -10.739 15.968 1.00 98.31 86 PRO A N 1
ATOM 620 C CA . PRO A 1 86 ? -4.554 -10.885 16.739 1.00 98.31 86 PRO A CA 1
ATOM 621 C C . PRO A 1 86 ? -3.899 -9.544 17.107 1.00 98.31 86 PRO A C 1
ATOM 623 O O . PRO A 1 86 ? -3.200 -9.486 18.115 1.00 98.31 86 PRO A O 1
ATOM 626 N N . THR A 1 87 ? -4.126 -8.472 16.337 1.00 98.38 87 THR A N 1
ATOM 627 C CA . THR A 1 87 ? -3.506 -7.157 16.594 1.00 98.38 87 THR A CA 1
ATOM 628 C C . THR A 1 87 ? -4.273 -6.348 17.638 1.00 98.38 87 THR A C 1
ATOM 630 O O . THR A 1 87 ? -3.667 -5.739 18.519 1.00 98.38 87 THR A O 1
ATOM 633 N N . PHE A 1 88 ? -5.607 -6.348 17.564 1.00 97.88 88 PHE A N 1
ATOM 634 C CA . PHE A 1 88 ? -6.464 -5.483 18.385 1.00 97.88 88 PHE A CA 1
ATOM 635 C C . PHE A 1 88 ? -7.333 -6.246 19.395 1.00 97.88 88 PHE A C 1
ATOM 637 O O . PHE A 1 88 ? -8.062 -5.623 20.163 1.00 97.88 88 PHE A O 1
ATOM 644 N N . GLY A 1 89 ? -7.287 -7.583 19.409 1.00 97.56 89 GLY A N 1
ATOM 645 C CA . GLY A 1 89 ? -8.074 -8.418 20.326 1.00 97.56 89 GLY A CA 1
ATOM 646 C C . GLY A 1 89 ? -9.575 -8.458 20.016 1.00 97.56 89 GLY A C 1
ATOM 647 O O . GLY A 1 89 ? -10.371 -8.854 20.868 1.00 97.56 89 GLY A O 1
ATOM 648 N N . VAL A 1 90 ? -9.977 -8.028 18.819 1.00 97.69 90 VAL A N 1
ATOM 649 C CA . VAL A 1 90 ? -11.379 -8.021 18.379 1.00 97.69 90 VAL A CA 1
ATOM 650 C C . VAL A 1 90 ? -11.824 -9.399 17.881 1.00 97.69 90 VAL A C 1
ATOM 652 O O . VAL A 1 90 ? -11.009 -10.249 17.530 1.00 97.69 90 VAL A O 1
ATOM 655 N N . GLN A 1 91 ? -13.135 -9.646 17.841 1.00 96.38 91 GLN A N 1
ATOM 656 C CA . GLN A 1 91 ? -13.670 -10.892 17.287 1.00 96.38 91 GLN A CA 1
ATOM 657 C C . GLN A 1 91 ? -13.549 -10.926 15.756 1.00 96.38 91 GLN A C 1
ATOM 659 O O . GLN A 1 91 ? -13.654 -9.897 15.088 1.00 96.38 91 GLN A O 1
ATOM 664 N N . HIS A 1 92 ? -13.391 -12.130 15.198 1.00 95.19 92 HIS A N 1
ATOM 665 C CA . HIS A 1 92 ? -13.483 -12.336 13.753 1.00 95.19 92 HIS A CA 1
ATOM 666 C C . HIS A 1 92 ? -14.852 -11.877 13.235 1.00 95.19 92 HIS A C 1
ATOM 668 O O . HIS A 1 92 ? -15.879 -12.146 13.861 1.00 95.19 92 HIS A O 1
ATOM 674 N N . GLY A 1 93 ? -14.862 -11.212 12.080 1.00 92.69 93 GLY A N 1
ATOM 675 C CA . GLY A 1 93 ? -16.076 -10.691 11.462 1.00 92.69 93 GLY A CA 1
ATOM 676 C C . GLY A 1 93 ? -16.544 -9.342 12.009 1.00 92.69 93 GLY A C 1
ATOM 677 O O . GLY A 1 93 ? -17.615 -8.900 11.601 1.00 92.69 93 GLY A O 1
ATOM 678 N N . LEU A 1 94 ? -15.788 -8.690 12.907 1.00 95.44 94 LEU A N 1
ATOM 679 C CA . LEU A 1 94 ? -15.951 -7.254 13.185 1.00 95.44 94 LEU A CA 1
ATOM 680 C C . LEU A 1 94 ? -15.435 -6.398 12.012 1.00 95.44 94 LEU A C 1
ATOM 682 O O . LEU A 1 94 ? -16.031 -5.370 11.684 1.00 95.44 94 LEU A O 1
ATOM 686 N N . VAL A 1 95 ? -14.346 -6.864 11.400 1.00 91.88 95 VAL A N 1
ATOM 687 C CA . VAL A 1 95 ? -13.733 -6.404 10.146 1.00 91.88 95 VAL A CA 1
ATOM 688 C C . VAL A 1 95 ? -13.681 -7.598 9.193 1.00 91.88 95 VAL A C 1
ATOM 690 O O . VAL A 1 95 ? -13.536 -8.735 9.714 1.00 91.88 95 VAL A O 1
#

Radius of gyration: 18.63 Å; chains: 1; bounding box: 42×26×44 Å

Foldseek 3Di:
DDPDPDPVNDDDPLCPCLVVDDPVVNVVSVVVVVVCVVVVVVVCVVVVVVVVVVLVVCVVVVHADDQDDDDPSRVVRVVVQVVCCVPPVDDRRSD

InterPro domains:
  IPR001347 SIS domain [PS51464] (55-95)
  IPR040190 N-acetylmuramic acid 6-phosphate et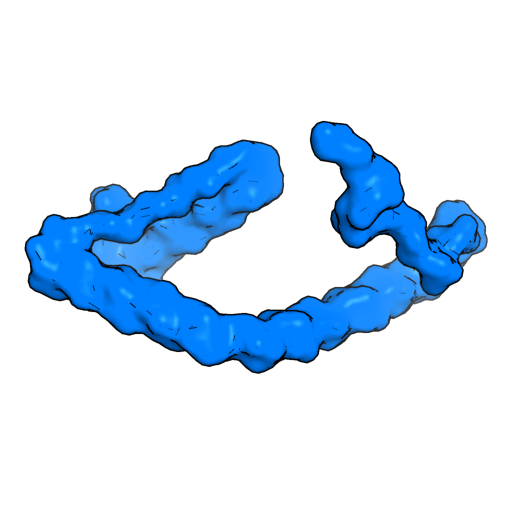herase/glucokinase regulatory protein [PTHR10088] (2-92)
  IPR046348 SIS domain superfamily [SSF53697] (4-92)

pLDDT: mean 97.38, std 2.83, range [75.56, 98.88]

Sequence (95 aa):
MNLGSLVSETRNPQTMDLDALSTLELVNRFNQQDTLVALAVKETLPEVAKAVDAAADALKAGGRIIYMGAGTSGRLGVLDASECPPTFGVQHGLV

Organism: NCBI:txid158836